Protein 1G2Z (pdb70)

Solvent-accessible surface area: 5381 Å² total

B-factor: mean 22.25, std 21.46, range [3.36, 102.36]

GO terms:
  GO:0045893 positive regulation of DNA-templated transcription (P, IDA)
  GO:0005515 protein binding (F, IPI)
  GO:0046983 protein dimerization activity (F, IPI)
  GO:0045120 pronucleus (C, IDA)
  GO:0005634 nucleus (C, IDA)
  GO:0005737 cytoplasm (C, IDA)
  GO:0000978 RNA polymerase II cis-regulatory region sequence-specific DNA binding (F, IDA)
  GO:0003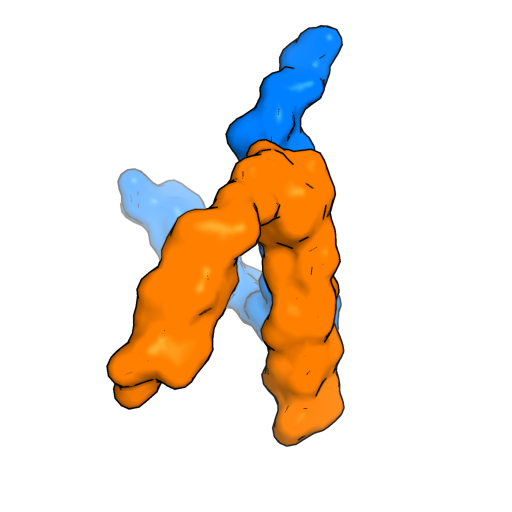677 DNA binding (F, IDA)
  GO:0003682 chromatin binding (F, IDA)
  GO:0003700 DNA-binding transcription factor activity (F, IDA)
  GO:0045944 positive regulation of transcription by RNA polymerase II (P, IDA)
  GO:0006357 regulation of transcription by RNA polymerase II (P, IDA)
  GO:0001890 placenta development (P, IGI)
  GO:0001750 photoreceptor outer segment (C, IGI)
  GO:0045453 bone resorption (P, IGI)
  GO:0030326 embryonic limb morphogenesis (P, IGI)
  GO:0030111 regulation of Wnt signaling pathway (P, IGI)
  GO:0048341 paraxial mesoderm formation (P, IGI)
  GO:0006357 regulation of transcription by RNA polymerase II (P, IGI)
  GO:0001824 blastocyst development (P, IMP)

Radius of gyration: 13.99 Å; Cα contacts (8 Å, |Δi|>4): 28; chains: 2; bounding box: 24×29×37 Å

Organism: Mus musculus (NCBI:txid10090)

Secondary structure (DSSP, 8-state):
---HHHHHHHH--HHH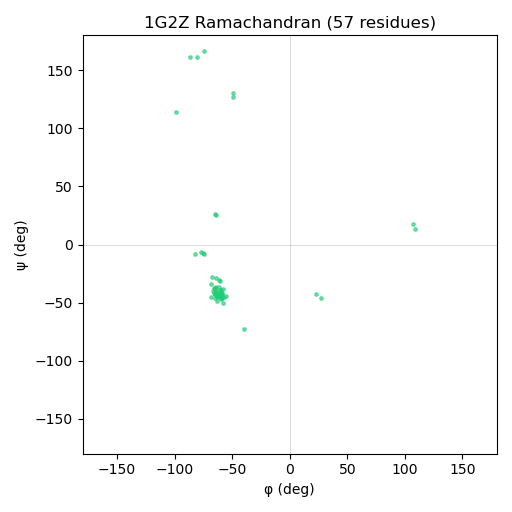HTT--HHHHHHHHT-/-HHHHHHHHH--HHHHTT--HHHHHHHHT-

Foldseek 3Di:
DQDPVNVVVVVVCVCVVVPPDPVVVVVVVVD/DVVVVVVVVVVVVCVVVPDDPVNVVVVVVD

InterPro domains:
  IPR001356 Homeodomain [PS50071] (197-278)
  IPR001356 Homeodomain [SM00389] (199-282)
  IPR001356 Homeodomain [cd00086] (200-273)
  IPR006897 Hepatocyte nuclear factor 1, beta isoform, C-terminal [PF04812] (282-538)
  IPR006898 Hepatocyte nuclear factor 1, alpha isoform C-terminal [PF04813] (540-627)
  IPR006899 Hepatocyte nuclear factor 1, N-terminal [PF04814] (8-168)
  IPR009057 Homedomain-like superfamily [SSF46689] (192-287)
  IPR010982 Lambda repressor-like, DNA-binding domain superfamily [G3DSA:1.10.260.40] (84-181)
  IPR010982 Lambda repressor-like, DNA-binding domain superfamily [SSF47413] (88-179)
  IPR023219 Hepatocyte nuclear factor 1, N-terminal domain superfamily [SSF100957] (1-31)
  IPR039066 Hepatocyte nuclear factor 1 [PTHR11568] (1-628)
  IPR044866 HNF-1, dimerization domain [PS51937] (1-32)
  IPR044869 HNF-1, POU-specific (POUs) atypical domain [PS51936] (87-182)

Sequence (61 aa):
MVSKLSQLQTELAALLESGLSKEALIQALGEVSKLSQLQTELAALLESGLSKEALIQALGE

Structure (mmCIF, N/CA/C/O backbone):
data_1G2Z
#
_entry.id   1G2Z
#
_cell.length_a   37.100
_cell.length_b   41.200
_cell.length_c   42.100
_cell.angle_alpha   90.00
_cell.angle_beta   90.00
_cell.angle_g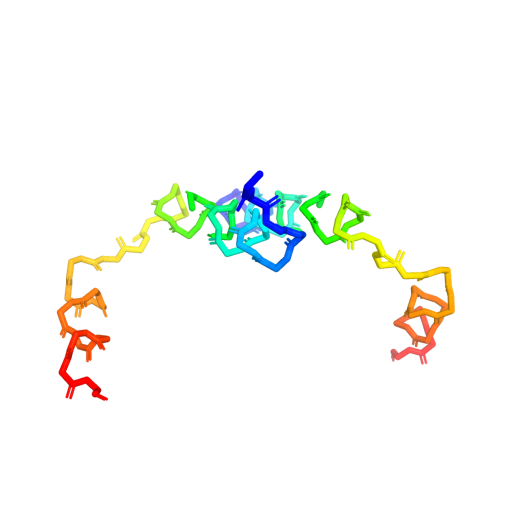amma   90.00
#
_symmetry.space_group_name_H-M   'P 21 21 2'
#
loop_
_entity.id
_entity.type
_entity.pdbx_description
1 polymer 'HEPATOCYTE NUCLEAR FACTOR 1-ALPHA'
2 water water
#
loop_
_atom_site.group_PDB
_atom_site.id
_atom_site.type_symbol
_atom_site.label_atom_id
_atom_site.label_alt_id
_atom_site.label_comp_id
_atom_site.label_asym_id
_atom_site.label_entity_id
_atom_site.label_seq_id
_atom_site.pdbx_PDB_ins_code
_atom_site.Cartn_x
_atom_site.Cartn_y
_atom_site.Cartn_z
_atom_site.occupancy
_atom_site.B_iso_or_equiv
_atom_site.auth_seq_id
_atom_site.auth_comp_id
_atom_site.auth_asym_id
_atom_site.auth_atom_id
_atom_site.pdbx_PDB_model_num
ATOM 1 N N . MET A 1 1 ? 43.536 20.762 48.855 1.00 18.85 1 MET A N 1
ATOM 2 C CA . MET A 1 1 ? 44.066 19.830 49.807 1.00 17.39 1 MET A CA 1
ATOM 3 C C . MET A 1 1 ? 43.755 18.355 49.677 1.00 20.64 1 MET A C 1
ATOM 4 O O . MET A 1 1 ? 44.477 17.568 50.301 1.00 16.72 1 MET A O 1
ATOM 9 N N . VAL A 1 2 ? 42.714 18.010 48.905 1.00 14.03 2 VAL A N 1
ATOM 10 C CA . VAL A 1 2 ? 42.358 16.595 48.671 1.00 12.15 2 VAL A CA 1
ATOM 11 C C . VAL A 1 2 ? 42.903 16.120 47.323 1.00 10.40 2 VAL A C 1
ATOM 12 O O . VAL A 1 2 ? 42.443 16.583 46.271 1.00 11.95 2 VAL A O 1
ATOM 16 N N . SER A 1 3 ? 43.844 15.179 47.347 1.00 10.17 3 SER A N 1
ATOM 17 C CA . SER A 1 3 ? 44.439 14.650 46.112 1.00 8.56 3 SER A CA 1
ATOM 18 C C . SER A 1 3 ? 43.472 13.718 45.386 1.00 10.23 3 SER A C 1
ATOM 19 O O . SER A 1 3 ? 42.460 13.237 45.963 1.00 10.58 3 SER A O 1
ATOM 22 N N . LYS A 1 4 ? 43.822 13.418 44.132 1.00 9.19 4 LYS A N 1
ATOM 23 C CA . LYS A 1 4 ? 43.033 12.459 43.412 1.00 11.27 4 LYS A CA 1
ATOM 24 C C . LYS A 1 4 ? 43.012 11.105 44.169 1.00 7.81 4 LYS A C 1
ATOM 25 O O . LYS A 1 4 ? 41.967 10.433 44.209 1.00 9.74 4 LYS A O 1
ATOM 31 N N . LEU A 1 5 ? 44.133 10.677 44.686 1.00 9.06 5 LEU A N 1
ATOM 32 C CA . LEU A 1 5 ? 44.188 9.411 45.432 1.00 8.78 5 LEU A CA 1
ATOM 33 C C . LEU A 1 5 ? 43.199 9.457 46.635 1.00 10.21 5 LEU A C 1
ATOM 34 O O . LEU A 1 5 ? 42.367 8.550 46.859 1.00 8.19 5 LEU A O 1
ATOM 39 N N . SER A 1 6 ? 43.273 10.541 47.449 1.00 7.56 6 SER A N 1
ATOM 40 C CA . SER A 1 6 ? 42.362 10.627 48.567 1.00 9.99 6 SER A CA 1
ATOM 41 C C . SER A 1 6 ? 40.920 10.599 48.143 1.00 8.06 6 SER A C 1
ATOM 42 O O . SER A 1 6 ? 40.045 10.002 48.783 1.00 8.91 6 SER A O 1
ATOM 45 N N . GLN A 1 7 ? 40.631 11.309 47.076 1.00 7.57 7 GLN A N 1
A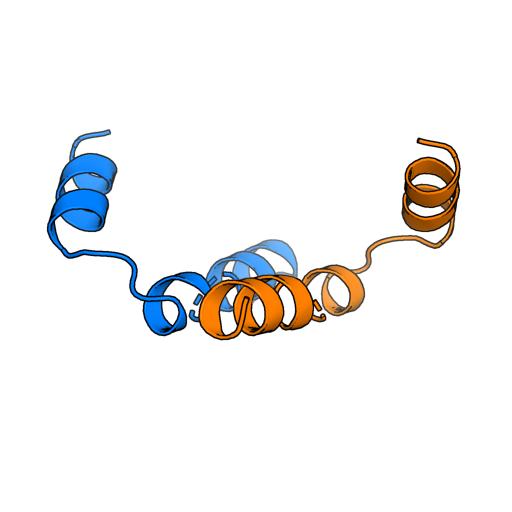TOM 46 C CA . GLN A 1 7 ? 39.258 11.365 46.626 1.00 8.92 7 GLN A CA 1
ATOM 47 C C . GLN A 1 7 ? 38.739 9.967 46.182 1.00 8.69 7 GLN A C 1
ATOM 48 O O . GLN A 1 7 ? 37.628 9.542 46.485 1.00 9.39 7 GLN A O 1
ATOM 54 N N . LEU A 1 8 ? 39.577 9.271 45.470 1.00 8.80 8 LEU A N 1
ATOM 55 C CA . LEU A 1 8 ? 39.262 7.918 45.021 1.00 8.88 8 LEU A CA 1
ATOM 56 C C . LEU A 1 8 ? 39.078 7.020 46.255 1.00 10.68 8 LEU A C 1
ATOM 57 O O . LEU A 1 8 ? 38.118 6.260 46.319 1.00 9.51 8 LEU A O 1
ATOM 62 N N . GLN A 1 9 ? 39.956 7.126 47.242 1.00 8.04 9 GLN A N 1
ATOM 63 C CA . GLN A 1 9 ? 39.784 6.359 48.483 1.00 10.74 9 GLN A CA 1
ATOM 64 C C . GLN A 1 9 ? 38.459 6.616 49.116 1.00 8.86 9 GLN A C 1
ATOM 65 O O . GLN A 1 9 ? 37.754 5.721 49.576 1.00 10.72 9 GLN A O 1
ATOM 71 N N . THR A 1 10 ? 38.058 7.870 49.172 1.00 8.49 10 THR A N 1
ATOM 72 C CA . THR A 1 10 ? 36.800 8.241 49.756 1.00 8.29 10 THR A CA 1
ATOM 73 C C . THR A 1 10 ? 35.627 7.660 49.006 1.00 9.44 10 THR A C 1
ATOM 74 O O . THR A 1 10 ? 34.654 7.138 49.580 1.00 9.41 10 THR A O 1
ATOM 78 N N . GLU A 1 11 ? 35.658 7.821 47.695 1.00 8.84 11 GLU A N 1
ATOM 79 C CA . GLU A 1 11 ? 34.538 7.308 46.930 1.00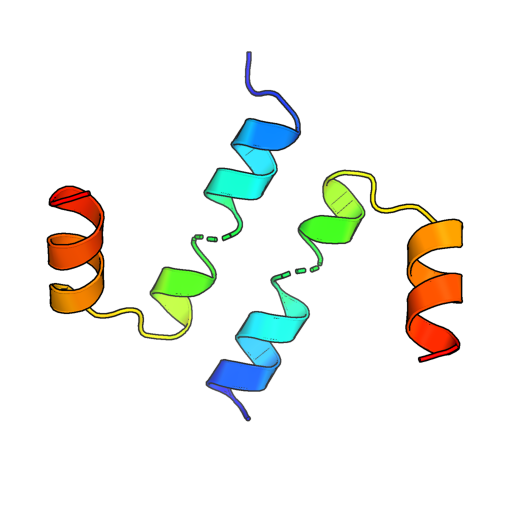 9.91 11 GLU A CA 1
ATOM 80 C C . GLU A 1 11 ? 34.447 5.792 47.011 1.00 8.87 11 GLU A C 1
ATOM 81 O O . GLU A 1 11 ? 33.338 5.260 47.046 1.00 10.80 11 GLU A O 1
ATOM 87 N N . LEU A 1 12 ? 35.589 5.116 47.004 1.00 8.22 12 LEU A N 1
ATOM 88 C CA . LEU A 1 12 ? 35.605 3.675 47.063 1.00 8.52 12 LEU A CA 1
ATOM 89 C C . LEU A 1 12 ? 35.021 3.206 48.380 1.00 8.43 12 LEU A C 1
ATOM 90 O O . LEU A 1 12 ? 34.146 2.335 48.405 1.00 9.00 12 LEU A O 1
ATOM 103 N N . ALA A 1 14 ? 32.877 4.798 50.289 1.00 8.26 14 ALA A N 1
ATOM 104 C CA . ALA A 1 14 ? 31.465 5.039 50.278 1.00 9.81 14 ALA A CA 1
ATOM 105 C C . ALA A 1 14 ? 30.716 3.906 49.537 1.00 9.29 14 ALA A C 1
ATOM 106 O O . ALA A 1 14 ? 29.647 3.394 49.959 1.00 9.25 14 ALA A O 1
ATOM 108 N N . ALA A 1 15 ? 31.292 3.556 48.350 1.00 9.42 15 ALA A N 1
ATOM 109 C CA . ALA A 1 15 ? 30.628 2.523 47.524 1.00 10.17 15 ALA A CA 1
ATOM 110 C C . ALA A 1 15 ? 30.666 1.180 48.256 1.00 8.33 15 ALA A C 1
ATOM 111 O O . ALA A 1 15 ? 29.701 0.408 48.184 1.00 9.36 15 ALA A O 1
ATOM 113 N N . LEU A 1 16 ? 31.784 0.915 48.944 1.00 7.27 16 LEU A N 1
ATOM 114 C CA . LEU A 1 16 ? 31.896 -0.331 49.702 1.00 8.44 16 LEU A CA 1
ATOM 115 C C . LEU A 1 16 ? 30.806 -0.416 50.766 1.00 8.84 16 LEU A C 1
ATOM 116 O O . LEU A 1 16 ? 30.140 -1.485 50.966 1.00 8.58 16 LEU A O 1
ATOM 121 N N . LEU A 1 17 ? 30.653 0.701 51.504 1.00 7.99 17 LEU A N 1
ATOM 122 C CA . LEU A 1 17 ? 29.668 0.709 52.570 1.00 9.00 17 LEU A CA 1
ATOM 123 C C . LEU A 1 17 ? 28.297 0.513 52.011 1.00 10.96 17 LEU A C 1
ATOM 124 O O . LEU A 1 17 ? 27.506 -0.289 52.540 1.00 10.76 17 LEU A O 1
ATOM 129 N N . GLU A 1 18 ? 27.973 1.207 50.909 1.00 9.68 18 GLU A N 1
ATOM 130 C CA . GLU A 1 18 ? 26.665 1.042 50.354 1.00 10.66 18 GLU A CA 1
ATOM 131 C C . GLU A 1 18 ? 26.366 -0.401 49.891 1.00 12.11 18 GLU A C 1
ATOM 132 O O . GLU A 1 18 ? 25.223 -0.849 49.910 1.00 11.67 18 GLU A O 1
ATOM 138 N N . SER A 1 19 ? 27.402 -1.112 49.458 1.00 9.76 19 SER A N 1
ATOM 139 C CA . SER A 1 19 ? 27.251 -2.459 48.948 1.00 9.35 19 SER A CA 1
ATOM 140 C C . SER A 1 19 ? 27.013 -3.457 50.058 1.00 11.28 19 SER A C 1
ATOM 141 O O . SER A 1 19 ? 26.844 -4.649 49.772 1.00 12.22 19 SER A O 1
ATOM 144 N N . GLY A 1 20 ? 27.150 -2.979 51.306 1.00 12.32 20 GLY A N 1
ATOM 145 C CA . GLY A 1 20 ? 26.880 -3.827 52.463 1.00 13.12 20 GLY A CA 1
ATOM 146 C C . GLY A 1 20 ? 28.121 -4.252 53.205 1.00 25.45 20 GLY A C 1
ATOM 147 O O . GLY A 1 20 ? 28.067 -5.201 53.992 1.00 17.85 20 GLY A O 1
ATOM 148 N N . LEU A 1 21 ? 29.255 -3.574 53.010 1.00 12.21 21 LEU A N 1
ATOM 149 C CA . LEU A 1 21 ? 30.434 -3.938 53.792 1.00 15.39 21 LEU A CA 1
ATOM 150 C C . LEU A 1 21 ? 30.102 -4.038 55.309 1.00 14.10 21 LEU A C 1
ATOM 151 O O . LEU A 1 21 ? 29.510 -3.110 55.891 1.00 15.56 21 LEU A O 1
ATOM 156 N N . SER A 1 22 ? 30.515 -5.148 55.942 1.00 14.06 22 SER A N 1
ATOM 157 C CA . SER A 1 22 ? 30.163 -5.411 57.353 1.00 16.67 22 SER A CA 1
ATOM 158 C C . SER A 1 22 ? 31.138 -4.770 58.338 1.00 13.28 22 SER A C 1
ATOM 159 O O . SER A 1 22 ? 32.290 -4.442 58.027 1.00 13.98 22 SER A O 1
ATOM 162 N N . LYS A 1 23 ? 30.652 -4.642 59.575 1.00 15.91 23 LYS A N 1
ATOM 163 C CA . LYS A 1 23 ? 31.467 -4.096 60.652 1.00 16.58 23 LYS A CA 1
ATOM 164 C C . LYS A 1 23 ? 32.660 -5.018 60.923 1.00 12.71 23 LYS A C 1
ATOM 165 O O . LYS A 1 23 ? 33.803 -4.640 61.120 1.00 16.08 23 LYS A O 1
ATOM 171 N N . GLU A 1 24 ? 32.393 -6.302 60.799 1.00 15.54 24 GLU A N 1
ATOM 172 C CA . GLU A 1 24 ? 33.439 -7.256 60.996 1.00 15.07 24 GLU A CA 1
ATOM 173 C C . GLU A 1 24 ? 34.558 -7.022 60.004 1.00 13.44 24 GLU A C 1
ATOM 174 O O . GLU A 1 24 ? 35.753 -7.122 60.295 1.00 16.25 24 GLU A O 1
ATOM 180 N N . ALA A 1 25 ? 34.186 -6.762 58.742 1.00 12.76 25 ALA A N 1
ATOM 181 C CA . ALA A 1 25 ? 35.249 -6.539 57.781 1.00 12.30 25 ALA A CA 1
ATOM 182 C C . ALA A 1 25 ? 36.028 -5.287 58.121 1.00 8.80 25 ALA A C 1
ATOM 183 O O . ALA A 1 25 ? 37.230 -5.206 57.979 1.00 10.96 25 ALA A O 1
ATOM 185 N N . LEU A 1 26 ? 35.306 -4.282 58.590 1.00 10.58 26 LEU A N 1
ATOM 186 C CA . LEU A 1 26 ? 35.958 -3.088 58.987 1.00 10.56 26 LEU A CA 1
ATOM 187 C C . LEU A 1 26 ? 36.842 -3.343 60.210 1.00 12.92 26 LEU A C 1
ATOM 188 O O . LEU A 1 26 ? 37.960 -2.827 60.308 1.00 11.85 26 LEU A O 1
ATOM 193 N N . ILE A 1 27 ? 36.336 -4.158 61.158 1.00 13.67 27 ILE A N 1
ATOM 194 C CA . ILE A 1 27 ? 37.191 -4.500 62.323 1.00 16.65 27 ILE A CA 1
ATOM 195 C C . ILE A 1 27 ? 38.488 -5.194 61.918 1.00 13.76 27 ILE A C 1
ATOM 196 O O . ILE A 1 27 ? 39.607 -4.898 62.360 1.00 12.84 27 ILE A O 1
ATOM 201 N N . GLN A 1 28 ? 38.354 -6.163 61.028 1.00 12.42 28 GLN A N 1
ATOM 202 C CA . GLN A 1 28 ? 39.534 -6.851 60.572 1.00 12.85 28 GLN A CA 1
ATOM 203 C C . GLN A 1 28 ? 40.528 -5.937 59.906 1.00 11.31 28 GLN A C 1
ATOM 204 O O . GLN A 1 28 ? 41.749 -6.047 60.040 1.00 14.24 28 GLN A O 1
ATOM 210 N N . ALA A 1 29 ? 39.986 -5.024 59.089 1.00 12.77 29 ALA A N 1
ATOM 211 C CA . ALA A 1 29 ? 40.870 -4.084 58.414 1.00 13.64 29 ALA A CA 1
ATOM 212 C C . ALA A 1 29 ? 41.650 -3.235 59.419 1.00 12.35 29 ALA A C 1
ATOM 213 O O . ALA A 1 29 ? 42.801 -2.894 59.218 1.00 12.80 29 ALA A O 1
ATOM 215 N N . LEU A 1 30 ? 40.959 -2.838 60.495 1.00 13.49 30 LEU A N 1
ATOM 216 C CA . LEU A 1 30 ? 41.614 -2.070 61.518 1.00 16.91 30 LEU A CA 1
ATOM 217 C C . LEU A 1 30 ? 42.785 -2.829 62.149 1.00 21.50 30 LEU A C 1
ATOM 218 O O . LEU A 1 30 ? 43.760 -2.229 62.609 1.00 24.79 30 LEU A O 1
ATOM 223 N N . GLY A 1 31 ? 42.678 -4.150 62.210 1.00 25.19 31 GLY A N 1
ATOM 224 C CA . GLY A 1 31 ? 43.723 -4.968 62.832 1.00 24.25 31 GLY A CA 1
ATOM 225 C C . GLY A 1 31 ? 44.985 -5.127 61.987 1.00 31.27 31 GLY A C 1
ATOM 226 O O . GLY A 1 31 ? 45.985 -5.715 62.411 1.00 32.87 31 GLY A O 1
ATOM 227 N N . GLU A 1 32 ? 44.925 -4.646 60.745 1.00 31.04 32 GLU A N 1
ATOM 228 C CA . GLU A 1 32 ? 46.080 -4.726 59.873 1.00 47.30 32 GLU A CA 1
ATOM 229 C C . GLU A 1 32 ? 47.136 -3.742 60.332 1.00 35.69 32 GLU A C 1
ATOM 230 O O . GLU A 1 32 ? 48.005 -3.376 59.560 1.00 102.36 32 GLU A O 1
ATOM 236 N N . VAL B 1 2 ? 23.314 -9.175 41.671 1.00 102.36 2 VAL B N 1
ATOM 237 C CA . VAL B 1 2 ? 23.788 -8.098 40.811 1.00 38.44 2 VAL B CA 1
ATOM 238 C C . VAL B 1 2 ? 23.417 -6.668 41.158 1.00 19.34 2 VAL B C 1
ATOM 239 O O . VAL B 1 2 ? 24.212 -5.785 41.183 1.00 64.90 2 VAL B O 1
ATOM 243 N N . SER B 1 3 ? 22.217 -6.480 41.725 1.00 25.33 3 SER B N 1
ATOM 244 C CA . SER B 1 3 ? 21.914 -5.187 42.289 1.00 21.58 3 SER B CA 1
ATOM 245 C C . SER B 1 3 ? 23.055 -4.547 43.010 1.00 14.68 3 SER B C 1
ATOM 246 O O . SER B 1 3 ? 23.591 -3.589 42.496 1.00 15.05 3 SER B O 1
ATOM 249 N N . LYS B 1 4 ? 23.365 -5.068 44.179 1.00 13.00 4 LYS B N 1
ATOM 250 C CA . LYS B 1 4 ? 24.458 -4.510 44.942 1.00 12.66 4 LYS B CA 1
ATOM 251 C C . LYS B 1 4 ? 25.759 -4.591 44.169 1.00 12.33 4 LYS B C 1
ATOM 252 O O . LYS B 1 4 ? 26.530 -3.656 44.163 1.00 10.15 4 LYS B O 1
ATOM 258 N N . LEU B 1 5 ? 25.938 -5.698 43.481 1.00 10.13 5 LEU B N 1
ATOM 259 C CA . LEU B 1 5 ? 27.156 -5.905 42.722 1.00 10.17 5 LEU B CA 1
ATOM 260 C C . LEU B 1 5 ? 27.243 -4.943 41.535 1.00 11.31 5 LEU B C 1
ATOM 261 O O . LEU B 1 5 ? 28.271 -4.285 41.258 1.00 9.69 5 LEU B O 1
ATOM 266 N N . SER B 1 6 ? 26.140 -4.823 40.837 1.00 9.72 6 SER B N 1
ATOM 267 C CA . SER B 1 6 ? 26.097 -3.931 39.706 1.00 9.82 6 SER B CA 1
ATOM 268 C C . SER B 1 6 ? 26.306 -2.496 40.156 1.00 8.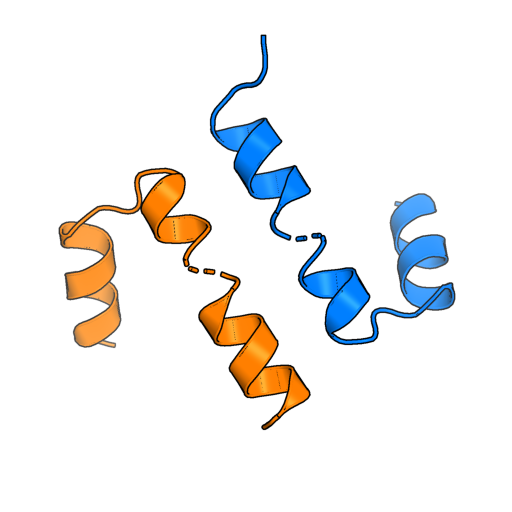06 6 SER B C 1
ATOM 269 O O . SER B 1 6 ? 27.047 -1.756 39.542 1.00 9.00 6 SER B O 1
ATOM 272 N N . GLN B 1 7 ? 25.693 -2.138 41.270 1.00 9.54 7 GLN B N 1
ATOM 273 C CA . GLN B 1 7 ? 25.798 -0.796 41.786 1.00 9.24 7 GLN B CA 1
ATOM 274 C C . GLN B 1 7 ? 27.239 -0.526 42.207 1.00 7.77 7 GLN B C 1
ATOM 275 O O . GLN B 1 7 ? 27.824 0.542 41.893 1.00 9.09 7 GLN B O 1
ATOM 281 N N . LEU B 1 8 ? 27.887 -1.494 42.853 1.00 6.56 8 LEU B N 1
ATOM 282 C CA . LEU B 1 8 ? 29.257 -1.322 43.259 1.00 7.08 8 LEU B CA 1
ATOM 283 C C . LEU B 1 8 ? 30.176 -1.151 42.057 1.00 7.73 8 LEU B C 1
ATOM 284 O O . LEU B 1 8 ? 31.055 -0.278 42.009 1.00 7.05 8 LEU B O 1
ATOM 289 N N . GLN B 1 9 ? 29.983 -2.001 41.052 1.00 6.48 9 GLN B N 1
ATOM 290 C CA . GLN B 1 9 ? 30.799 -1.920 39.847 1.00 6.74 9 GLN B CA 1
ATOM 291 C C . GLN B 1 9 ? 30.678 -0.553 39.186 1.00 7.42 9 GLN B C 1
ATOM 292 O O . GLN B 1 9 ? 31.632 0.048 38.738 1.00 8.25 9 GLN B O 1
ATOM 298 N N . THR B 1 10 ? 29.429 -0.093 39.083 1.00 7.54 10 THR B N 1
ATOM 299 C CA . THR B 1 10 ? 29.141 1.163 38.403 1.00 8.49 10 THR B CA 1
ATOM 300 C C . THR B 1 10 ? 29.764 2.346 39.134 1.00 6.77 10 THR B C 1
ATOM 301 O O . THR B 1 10 ? 30.351 3.219 38.520 1.00 8.15 10 THR B O 1
ATOM 305 N N . GLU B 1 11 ? 29.588 2.373 40.448 1.00 6.95 11 GLU B N 1
ATOM 306 C CA . GLU B 1 11 ? 30.139 3.477 41.205 1.00 8.07 11 GLU B CA 1
ATOM 307 C C . GLU B 1 11 ? 31.658 3.451 41.237 1.00 9.90 11 GLU B C 1
ATOM 308 O O . GLU B 1 11 ? 32.346 4.490 41.221 1.00 9.96 11 GLU B O 1
ATOM 314 N N . LEU B 1 12 ? 32.218 2.225 41.258 1.00 7.90 12 LEU B N 1
ATOM 315 C CA . LEU B 1 12 ? 33.660 2.095 41.200 1.00 9.53 12 LEU B CA 1
ATOM 316 C C . LEU B 1 12 ? 34.203 2.593 39.854 1.00 7.56 12 LEU B C 1
ATOM 317 O O . LEU B 1 12 ? 35.214 3.339 39.776 1.00 7.79 12 LEU B O 1
ATOM 330 N N . ALA B 1 14 ? 32.885 4.732 37.929 1.00 8.46 14 ALA B N 1
ATOM 331 C CA . ALA B 1 14 ? 32.758 6.186 37.823 1.00 9.11 14 ALA B CA 1
ATOM 332 C C . ALA B 1 14 ? 33.869 6.863 38.583 1.00 9.11 14 ALA B C 1
ATOM 333 O O . ALA B 1 14 ? 34.459 7.854 38.120 1.00 9.91 14 ALA B O 1
ATOM 335 N N . ALA B 1 15 ? 34.167 6.352 39.780 1.00 7.72 15 ALA B N 1
ATOM 336 C CA . ALA B 1 15 ? 35.214 6.944 40.573 1.00 7.07 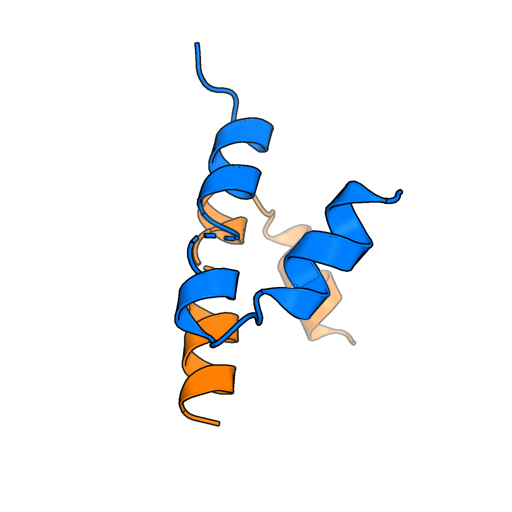15 ALA B CA 1
ATOM 337 C C . ALA B 1 15 ? 36.531 6.802 39.870 1.00 6.64 15 ALA B C 1
ATOM 338 O O . ALA B 1 15 ? 37.385 7.671 39.910 1.00 7.83 15 ALA B O 1
ATOM 340 N N . LEU B 1 16 ? 36.761 5.615 39.262 1.00 6.72 16 LEU B N 1
ATOM 341 C CA . LEU B 1 16 ? 38.001 5.391 38.557 1.00 7.51 16 LEU B CA 1
ATOM 342 C C . LEU B 1 16 ? 38.205 6.401 37.438 1.00 6.47 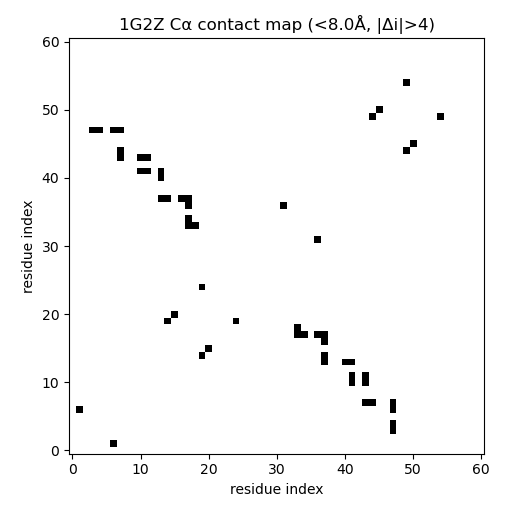16 LEU B C 1
ATOM 343 O O . LEU B 1 16 ? 39.281 6.965 37.271 1.00 7.55 16 LEU B O 1
ATOM 348 N N . LEU B 1 17 ? 37.172 6.602 36.677 1.00 8.08 17 LEU B N 1
ATOM 349 C CA . LEU B 1 17 ? 37.271 7.550 35.568 1.00 9.51 17 LEU B CA 1
ATOM 350 C C . LEU B 1 17 ? 37.566 8.942 36.115 1.00 10.69 17 LEU B C 1
ATOM 351 O O . LEU B 1 17 ? 38.442 9.653 35.607 1.00 11.21 17 LEU B O 1
ATOM 356 N N . GLU B 1 18 ? 36.876 9.286 37.181 1.00 8.69 18 GLU B N 1
ATOM 357 C CA . GLU B 1 18 ? 37.134 10.591 37.709 1.00 13.68 18 GLU B CA 1
ATOM 358 C C . GLU B 1 18 ? 38.534 10.761 38.217 1.00 10.89 18 GLU B C 1
ATOM 359 O O . GLU B 1 18 ? 39.061 11.887 38.267 1.00 13.26 18 GLU B O 1
ATOM 365 N N . SER B 1 19 ? 39.145 9.685 38.663 1.00 8.35 19 SER B N 1
ATOM 366 C CA . SER B 1 19 ? 40.482 9.750 39.189 1.00 8.55 19 SER B CA 1
ATOM 367 C C . SER B 1 19 ? 41.504 9.849 38.083 1.00 8.84 19 SER B C 1
ATOM 368 O O . SER B 1 19 ? 42.677 9.970 38.401 1.00 10.07 19 SER B O 1
ATOM 371 N N . GLY B 1 20 ? 41.043 9.725 36.828 1.00 8.29 20 GLY B N 1
ATOM 372 C CA . GLY B 1 20 ? 41.979 9.861 35.716 1.00 10.49 20 GLY B CA 1
ATOM 373 C C . GLY B 1 20 ? 42.306 8.575 34.982 1.00 18.05 20 GLY B C 1
ATOM 374 O O . GLY B 1 20 ? 43.240 8.531 34.155 1.00 14.06 20 GLY B O 1
ATOM 375 N N . LEU B 1 21 ? 41.539 7.514 35.216 1.00 11.63 21 LEU B N 1
ATOM 376 C CA . LEU B 1 21 ? 41.775 6.262 34.489 1.00 9.88 21 LEU B CA 1
ATOM 377 C C . LEU B 1 21 ? 41.886 6.541 32.988 1.00 10.28 21 LEU B C 1
ATOM 378 O O . LEU B 1 21 ? 41.006 7.154 32.411 1.00 11.73 21 LEU B O 1
ATOM 383 N N . SER B 1 22 ? 42.962 6.086 32.375 1.00 10.37 22 SER B N 1
ATOM 384 C CA . SER B 1 22 ? 43.213 6.374 30.971 1.00 11.68 22 SER B CA 1
ATOM 385 C C . SER B 1 22 ? 42.475 5.526 29.985 1.00 12.99 22 SER B C 1
ATOM 386 O O . SER B 1 22 ? 42.145 4.415 30.255 1.00 12.70 22 SER B O 1
ATOM 389 N N . LYS B 1 23 ? 42.395 6.012 28.755 1.00 15.05 23 LYS B N 1
ATOM 390 C CA . LYS B 1 23 ? 41.843 5.240 27.647 1.00 15.10 23 LYS B CA 1
ATOM 391 C C . LYS B 1 23 ? 42.678 3.982 27.416 1.00 11.08 23 LYS B C 1
ATOM 392 O O . LYS B 1 23 ? 42.167 2.903 27.138 1.00 15.33 23 LYS B O 1
ATOM 398 N N . GLU B 1 24 ? 43.952 4.095 27.590 1.00 12.05 24 GLU B N 1
ATOM 399 C CA . GLU B 1 24 ? 44.839 2.967 27.454 1.00 14.13 24 GLU B CA 1
ATOM 400 C C . GLU B 1 24 ? 44.511 1.845 28.451 1.00 15.26 24 GLU B C 1
ATOM 401 O O . GLU B 1 24 ? 44.476 0.664 28.118 1.00 12.43 24 GLU B O 1
ATOM 407 N N . ALA B 1 25 ? 44.188 2.189 29.707 1.00 13.47 25 ALA B N 1
ATOM 408 C CA . ALA B 1 25 ? 43.814 1.170 30.664 1.00 11.59 25 ALA B CA 1
ATOM 409 C C . ALA B 1 25 ? 42.519 0.506 30.229 1.00 8.95 25 ALA B C 1
ATOM 410 O O . ALA B 1 25 ? 42.289 -0.694 30.374 1.00 10.64 25 ALA B O 1
ATOM 412 N N . LEU B 1 26 ? 41.588 1.317 29.773 1.00 10.48 26 LEU B N 1
ATOM 413 C CA . LEU B 1 26 ? 40.334 0.784 29.321 1.00 9.75 26 LEU B CA 1
ATOM 414 C C . LEU B 1 26 ? 40.522 -0.173 28.146 1.00 10.19 26 LEU B C 1
ATOM 415 O O . LEU B 1 26 ? 39.849 -1.207 28.054 1.00 12.39 26 LEU B O 1
ATOM 420 N N . ILE B 1 27 ? 41.367 0.234 27.221 1.00 11.30 27 ILE B N 1
ATOM 421 C CA . ILE B 1 27 ? 41.578 -0.599 26.051 1.00 11.99 27 ILE B CA 1
ATOM 422 C C . ILE B 1 27 ? 42.207 -1.905 26.456 1.00 11.10 27 ILE B C 1
ATOM 423 O O . ILE B 1 27 ? 41.772 -2.958 26.055 1.00 11.60 27 ILE B O 1
ATOM 428 N N . GLN B 1 28 ? 43.175 -1.834 27.359 1.00 11.78 28 GLN B N 1
ATOM 429 C CA . GLN B 1 28 ? 43.794 -3.052 27.872 1.00 11.74 28 GLN B CA 1
ATOM 430 C C . GLN B 1 28 ? 42.732 -3.979 28.504 1.00 12.72 28 GLN B C 1
ATOM 431 O O . GLN B 1 28 ? 42.684 -5.190 28.270 1.00 13.05 28 GLN B O 1
ATOM 437 N N . ALA B 1 29 ? 41.838 -3.381 29.308 1.00 10.25 29 ALA B N 1
ATOM 438 C CA . ALA B 1 29 ? 40.747 -4.121 29.925 1.00 9.89 29 ALA B CA 1
ATOM 439 C C . ALA B 1 29 ? 39.841 -4.808 28.901 1.00 13.59 29 ALA B C 1
ATOM 440 O O . ALA B 1 29 ? 39.368 -5.929 29.135 1.00 12.65 29 ALA B O 1
ATOM 442 N N . LEU B 1 30 ? 39.606 -4.110 27.781 1.00 12.08 30 LEU B N 1
ATOM 443 C CA . LEU B 1 30 ? 38.739 -4.647 26.758 1.00 13.03 30 LEU B CA 1
ATOM 444 C C . LEU B 1 30 ? 39.375 -5.860 26.124 1.00 17.23 30 LEU B C 1
ATOM 445 O O . LEU B 1 30 ? 38.658 -6.724 25.593 1.00 18.66 30 LEU B O 1
ATOM 450 N N . GLY B 1 31 ? 40.709 -5.915 26.126 1.00 16.52 31 GLY B N 1
ATOM 451 C CA . GLY B 1 31 ? 41.406 -7.038 25.483 1.00 26.91 31 GLY B CA 1
ATOM 452 C C . GLY B 1 31 ? 41.522 -8.305 26.343 1.00 90.61 31 GLY B C 1
ATOM 453 O O . GLY B 1 31 ? 42.010 -9.367 25.924 1.00 27.63 31 GLY B O 1
ATOM 454 N N . GLU B 1 32 ? 41.140 -8.157 27.599 1.00 32.79 32 GLU B N 1
ATOM 455 C CA . GLU B 1 32 ? 41.182 -9.256 28.536 1.00 30.72 32 GLU B CA 1
ATOM 456 C C . GLU B 1 32 ? 39.903 -10.089 28.459 1.00 42.47 32 GLU B C 1
ATOM 457 O O . GLU B 1 32 ? 39.948 -11.302 28.234 1.00 102.36 32 GLU B O 1
#